Protein AF-A0A5C4SF22-F1 (afdb_monomer_lite)

Secondary structure (DSSP, 8-state):
---PPPPSEEE-GGGTTSEEEPTTSSSEEEEEE--SEEEEEETTEEGGG-S---HHHHHHHHHHHHHHHHHHHHHHHHHTTT-SSHHHH-EEEEEEEEEEEETTEEEEEEEEE-TT--EEEEEEETTEE---HHHHHHHHHHHHHHH--

Radius of gyration: 14.98 Å; chains: 1; bounding box: 39×36×42 Å

pLDDT: mean 84.57, std 17.15, range [36.84, 96.75]

Foldseek 3Di:
DDDDQDDQKDAQVLLFLAFDAPPVNQAGPLVHGDPRIEGEEEQNHGSNPDPDDDQQLVVQVVLCVVCSNLQSVLVQVVCVVPDVHNRSFKDWHYKYFYPDGDPSHTKIKTWIQGRNRDIDIFIDDRNDTDPDPVVVVVVVVVVVVVVVD

Sequence (149 aa):
MQTRDYDCYILIEALKGFRLLNEDFTAVIPAQETNGYTNLYANSIAVSFLHDMEDEQLNAIHFFEDHQKTIIDTISAHLSKTFKDPKKELGLDCINILNEHKDGICYVAYRFLDASGNKFYVKLHKNKVINNRNFFLRFLNKIYNTIYS

Structure (mmCIF, N/CA/C/O backbone):
data_AF-A0A5C4SF22-F1
#
_entry.id   AF-A0A5C4SF22-F1
#
loop_
_atom_site.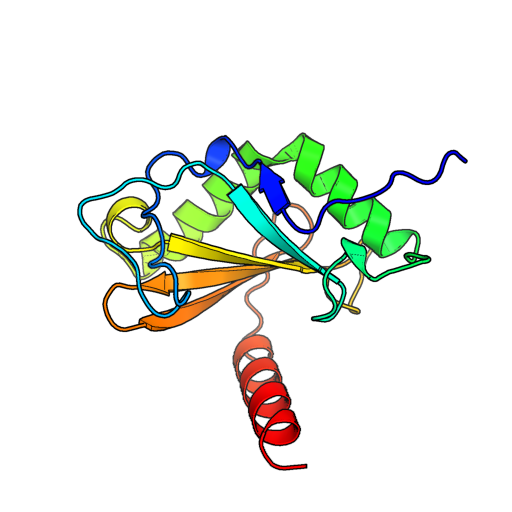group_PDB
_atom_site.id
_atom_site.type_symbol
_atom_site.label_atom_id
_atom_site.label_alt_id
_atom_site.label_comp_id
_atom_site.label_asym_id
_atom_site.label_entity_id
_atom_site.label_seq_id
_atom_site.pdbx_PDB_ins_code
_atom_site.Cartn_x
_atom_site.Cartn_y
_atom_site.Cartn_z
_atom_site.occupancy
_atom_site.B_iso_or_equiv
_atom_site.auth_seq_id
_atom_site.auth_comp_id
_atom_site.auth_asym_id
_atom_site.auth_atom_id
_atom_site.pdbx_PDB_model_num
ATOM 1 N N . MET A 1 1 ? 6.232 -5.234 -27.645 1.00 41.12 1 MET A N 1
ATOM 2 C CA . MET A 1 1 ? 5.638 -4.952 -26.324 1.00 41.12 1 MET A CA 1
ATOM 3 C C . MET A 1 1 ? 5.769 -3.454 -26.122 1.00 41.12 1 MET A C 1
ATOM 5 O O . MET A 1 1 ? 6.866 -2.953 -26.318 1.00 41.12 1 MET A O 1
ATOM 9 N N . GLN A 1 2 ? 4.668 -2.726 -25.942 1.00 36.84 2 GLN A N 1
ATOM 10 C CA . GLN A 1 2 ? 4.705 -1.264 -25.832 1.00 36.84 2 GLN A CA 1
ATOM 11 C C . GLN A 1 2 ? 5.094 -0.917 -24.392 1.00 36.84 2 GLN A C 1
ATOM 13 O O . GLN A 1 2 ? 4.406 -1.343 -23.467 1.00 36.84 2 GLN A O 1
ATOM 18 N N . THR A 1 3 ? 6.219 -0.228 -24.207 1.00 45.12 3 THR A N 1
ATOM 19 C CA . THR A 1 3 ? 6.699 0.234 -22.902 1.00 45.12 3 THR A CA 1
ATOM 20 C C . THR A 1 3 ? 5.669 1.217 -22.348 1.00 45.12 3 THR A C 1
ATOM 22 O O . THR A 1 3 ? 5.408 2.247 -22.968 1.00 45.12 3 THR A O 1
ATOM 25 N N . ARG A 1 4 ? 4.991 0.859 -21.255 1.00 59.16 4 ARG A N 1
ATOM 26 C CA . ARG A 1 4 ? 4.129 1.793 -20.523 1.00 59.16 4 ARG A CA 1
ATOM 27 C C . ARG A 1 4 ? 5.040 2.694 -19.696 1.00 59.16 4 ARG A C 1
ATOM 29 O O . ARG A 1 4 ? 5.789 2.178 -18.873 1.00 59.16 4 ARG A O 1
ATOM 36 N N . ASP A 1 5 ? 4.965 4.001 -19.919 1.00 58.56 5 ASP A N 1
ATOM 37 C CA . ASP A 1 5 ? 5.592 4.976 -19.029 1.00 58.56 5 ASP A CA 1
ATOM 38 C C . ASP A 1 5 ? 4.774 5.044 -17.736 1.00 58.56 5 ASP A C 1
ATOM 40 O O . ASP A 1 5 ? 3.563 5.279 -17.768 1.00 58.56 5 ASP A O 1
ATOM 44 N N . TYR A 1 6 ? 5.429 4.798 -16.603 1.00 62.78 6 TYR A N 1
ATOM 45 C CA . TYR A 1 6 ? 4.816 4.924 -15.287 1.00 62.78 6 TYR A CA 1
ATOM 46 C C . TYR A 1 6 ? 5.200 6.267 -14.671 1.00 62.78 6 TYR A C 1
ATOM 48 O O . TYR A 1 6 ? 6.377 6.541 -14.427 1.00 62.78 6 TYR A O 1
ATOM 56 N N . ASP A 1 7 ? 4.196 7.089 -14.371 1.00 65.94 7 ASP A N 1
ATOM 57 C CA . ASP A 1 7 ? 4.383 8.275 -13.543 1.00 65.94 7 ASP A CA 1
ATOM 58 C C . ASP A 1 7 ? 4.777 7.873 -12.112 1.00 65.94 7 ASP A C 1
ATOM 60 O O . ASP A 1 7 ? 4.498 6.768 -11.639 1.00 65.94 7 ASP A O 1
ATOM 64 N N . CYS A 1 8 ? 5.420 8.784 -11.376 1.00 72.12 8 CYS A N 1
ATOM 65 C CA . CYS A 1 8 ? 5.772 8.538 -9.974 1.00 72.12 8 CYS A CA 1
ATOM 66 C C . CYS A 1 8 ? 4.540 8.380 -9.068 1.00 72.12 8 CYS A C 1
ATOM 68 O O . CYS A 1 8 ? 4.650 7.765 -8.005 1.00 72.12 8 CYS A O 1
ATOM 70 N N . TYR A 1 9 ? 3.383 8.889 -9.503 1.00 78.69 9 TYR A N 1
ATOM 71 C CA . TYR A 1 9 ? 2.113 8.832 -8.790 1.00 78.69 9 TYR A CA 1
ATOM 72 C C . TYR A 1 9 ? 1.158 7.826 -9.428 1.00 78.69 9 TYR A C 1
ATOM 74 O O . TYR A 1 9 ? 0.948 7.835 -10.637 1.00 78.69 9 TYR A O 1
ATOM 82 N N . ILE A 1 10 ? 0.499 7.023 -8.595 1.00 84.19 10 ILE A N 1
ATOM 83 C CA . ILE A 1 10 ? -0.575 6.122 -9.014 1.00 84.19 10 ILE A CA 1
ATOM 84 C C . ILE A 1 10 ? -1.871 6.452 -8.276 1.00 84.19 10 ILE A C 1
ATOM 86 O O . ILE A 1 10 ? -1.860 6.707 -7.069 1.00 84.19 10 ILE A O 1
ATOM 90 N N . LEU A 1 11 ? -2.991 6.451 -9.006 1.00 87.50 11 LEU A N 1
ATOM 91 C CA . LEU A 1 11 ? -4.325 6.612 -8.433 1.00 87.50 11 LEU A CA 1
ATOM 92 C C . LEU A 1 11 ? -4.834 5.274 -7.889 1.00 87.50 11 LEU A C 1
ATOM 94 O O . LEU A 1 11 ? -4.883 4.268 -8.599 1.00 87.50 11 LEU A O 1
ATOM 98 N N . ILE A 1 12 ? -5.278 5.292 -6.635 1.00 87.69 12 ILE A N 1
ATOM 99 C CA . ILE A 1 12 ? -5.847 4.146 -5.936 1.00 87.69 12 ILE A CA 1
ATOM 100 C C . ILE A 1 12 ? -7.201 4.544 -5.365 1.00 87.69 12 ILE A C 1
ATOM 102 O O . ILE A 1 12 ? -7.319 4.980 -4.219 1.00 87.69 12 ILE A O 1
ATOM 106 N N . GLU A 1 13 ? -8.259 4.369 -6.152 1.00 87.44 13 GLU A N 1
ATOM 107 C CA . GLU A 1 13 ? -9.611 4.766 -5.736 1.00 87.44 13 GLU A CA 1
ATOM 108 C C . GLU A 1 13 ? -10.066 4.046 -4.459 1.00 87.44 13 GLU A C 1
ATOM 110 O O . GLU A 1 13 ? -10.804 4.596 -3.639 1.00 87.44 13 GLU A O 1
ATOM 115 N N . ALA A 1 14 ? -9.581 2.818 -4.260 1.00 88.19 14 ALA A N 1
ATOM 116 C CA . ALA A 1 14 ? -9.883 2.005 -3.090 1.00 88.19 14 ALA A CA 1
ATOM 117 C C . ALA A 1 14 ? -9.327 2.582 -1.771 1.00 88.19 14 ALA A C 1
ATOM 119 O O . ALA A 1 14 ? -9.766 2.158 -0.699 1.00 88.19 14 ALA A O 1
ATOM 120 N N . LEU A 1 15 ? -8.414 3.563 -1.823 1.00 88.56 15 LEU A N 1
ATOM 121 C CA . LEU A 1 15 ? -7.918 4.266 -0.636 1.00 88.56 15 LEU A CA 1
ATOM 122 C C . LEU A 1 15 ? -8.915 5.255 -0.035 1.00 88.56 15 LEU A C 1
ATOM 124 O O . LEU A 1 15 ? -8.656 5.763 1.056 1.00 88.56 15 LEU A O 1
ATOM 128 N N . LYS A 1 16 ? -10.060 5.513 -0.676 1.00 88.19 16 LYS A N 1
ATOM 129 C CA . LYS A 1 16 ? -11.103 6.346 -0.067 1.00 88.19 16 LYS A CA 1
ATOM 130 C C . LYS A 1 16 ? -11.433 5.874 1.359 1.00 88.19 16 LYS A C 1
ATOM 132 O O . LYS A 1 16 ? -11.587 4.678 1.660 1.00 88.19 16 LYS A O 1
ATOM 137 N N . GLY A 1 17 ? -11.487 6.852 2.248 1.00 89.81 17 GLY A N 1
ATOM 138 C CA . GLY A 1 17 ? -11.601 6.754 3.694 1.00 89.81 17 GLY A CA 1
ATOM 139 C C . GLY A 1 17 ? -10.274 6.867 4.451 1.00 89.81 17 GLY A C 1
ATOM 140 O O . GLY A 1 17 ? -10.325 7.228 5.624 1.00 89.81 17 GLY A O 1
ATOM 141 N N . PHE A 1 18 ? -9.120 6.585 3.827 1.00 95.56 18 PHE A N 1
ATOM 142 C CA . PHE A 1 18 ? -7.807 6.791 4.457 1.00 95.56 18 PHE A CA 1
ATOM 143 C C . PHE A 1 18 ? -7.475 8.280 4.615 1.00 95.56 18 PHE A C 1
ATOM 145 O O . PHE A 1 18 ? -8.015 9.128 3.901 1.00 95.56 18 PHE A O 1
ATOM 152 N N . ARG A 1 19 ? -6.570 8.620 5.536 1.00 96.44 19 ARG A N 1
ATOM 153 C CA . ARG A 1 19 ? -6.132 10.004 5.748 1.00 96.44 19 ARG A CA 1
ATOM 154 C C . ARG A 1 19 ? -5.088 10.452 4.741 1.00 96.44 19 ARG A C 1
ATOM 156 O O . ARG A 1 19 ? -4.251 9.672 4.291 1.00 96.44 19 ARG A O 1
ATOM 163 N N . LEU A 1 20 ? -5.157 11.734 4.403 1.00 95.19 20 LEU A N 1
ATOM 164 C CA . LEU A 1 20 ? -4.125 12.411 3.631 1.00 95.19 20 LEU A CA 1
ATOM 165 C C . LEU A 1 20 ? -2.863 12.561 4.488 1.00 95.19 20 LEU A C 1
ATOM 167 O O . LEU A 1 20 ? -2.963 12.731 5.702 1.00 95.19 20 LEU A O 1
ATOM 171 N N . LEU A 1 21 ? -1.687 12.508 3.871 1.00 93.19 21 LEU A N 1
ATOM 172 C CA . LEU A 1 21 ? -0.429 12.859 4.530 1.00 93.19 21 LEU A CA 1
ATOM 173 C C . LEU A 1 21 ? -0.145 14.353 4.392 1.00 93.19 21 LEU A C 1
ATOM 175 O O . LEU A 1 21 ? -0.597 14.988 3.444 1.00 93.19 21 LEU A O 1
ATOM 179 N N . ASN A 1 22 ? 0.602 14.922 5.333 1.00 92.06 22 ASN A N 1
ATOM 180 C CA . ASN A 1 22 ? 1.109 16.279 5.167 1.00 92.06 22 ASN A CA 1
ATOM 181 C C . ASN A 1 22 ? 2.110 16.374 4.005 1.00 92.06 22 ASN A C 1
ATOM 183 O O . ASN A 1 22 ? 2.610 15.365 3.508 1.00 92.06 22 ASN A O 1
ATOM 187 N N . GLU A 1 23 ? 2.406 17.603 3.584 1.00 88.44 23 GLU A N 1
ATOM 188 C CA . GLU A 1 23 ? 3.290 17.886 2.444 1.00 88.44 23 GLU A CA 1
ATOM 189 C C . GLU A 1 23 ? 4.701 17.299 2.624 1.00 88.44 23 GLU A C 1
ATOM 191 O O . GLU A 1 23 ? 5.337 16.908 1.649 1.00 88.44 23 GLU A O 1
ATOM 196 N N . ASP A 1 24 ? 5.148 17.153 3.874 1.00 89.69 24 ASP A N 1
ATOM 197 C CA . ASP A 1 24 ? 6.445 16.570 4.229 1.00 89.69 24 ASP A CA 1
ATOM 198 C C . ASP A 1 24 ? 6.451 15.030 4.262 1.00 89.69 24 ASP A C 1
ATOM 200 O O . ASP A 1 24 ? 7.494 14.429 4.525 1.00 89.69 24 ASP A O 1
ATOM 204 N N . PHE A 1 25 ? 5.305 14.368 4.057 1.00 87.88 25 PHE A N 1
ATOM 205 C CA . PHE A 1 25 ? 5.144 12.912 4.191 1.00 87.88 25 PHE A CA 1
ATOM 206 C C . PHE A 1 25 ? 5.650 12.372 5.544 1.00 87.88 25 PHE A C 1
ATOM 208 O O . PHE A 1 25 ? 6.241 11.294 5.636 1.00 87.88 25 PHE A O 1
ATOM 215 N N . THR A 1 26 ? 5.432 13.133 6.618 1.00 89.69 26 THR A N 1
ATOM 216 C CA . THR A 1 26 ? 5.876 12.782 7.976 1.00 89.69 26 THR A CA 1
ATOM 217 C C . THR A 1 26 ? 4.744 12.310 8.873 1.00 89.69 26 THR A C 1
ATOM 219 O O . THR A 1 26 ? 5.005 11.530 9.783 1.00 89.69 26 THR A O 1
ATOM 222 N N . ALA A 1 27 ? 3.503 12.732 8.627 1.00 92.19 27 ALA A N 1
ATOM 223 C CA . ALA A 1 27 ? 2.340 12.337 9.419 1.00 92.19 27 ALA A CA 1
ATOM 224 C C . ALA A 1 27 ? 1.038 12.472 8.620 1.00 92.19 27 ALA A C 1
ATOM 226 O O . ALA A 1 27 ? 0.988 13.149 7.591 1.00 92.19 27 ALA A O 1
ATOM 227 N N . VAL A 1 28 ? -0.037 11.857 9.117 1.00 94.25 28 VAL A N 1
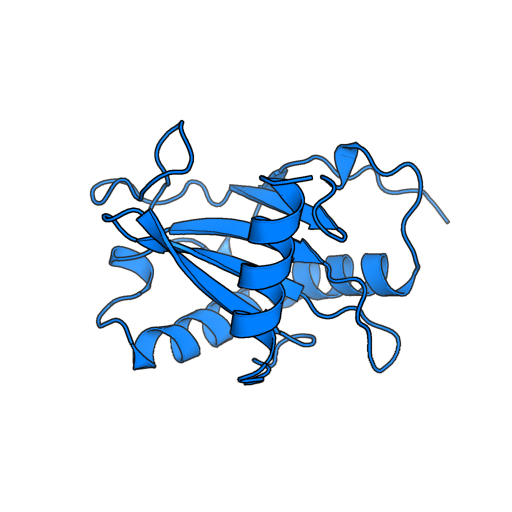ATOM 228 C CA . VAL A 1 28 ? -1.384 12.073 8.567 1.00 94.25 28 VAL A CA 1
ATOM 229 C C . VAL A 1 28 ? -1.955 13.430 8.984 1.00 94.25 28 VAL A C 1
ATOM 231 O O . VAL A 1 28 ? -1.692 13.909 10.085 1.00 94.25 28 VAL A O 1
ATOM 234 N N . ILE A 1 29 ? -2.817 14.005 8.145 1.00 92.75 29 ILE A N 1
ATOM 235 C CA . ILE A 1 29 ? -3.704 15.124 8.470 1.00 92.75 29 ILE A CA 1
ATOM 236 C C . ILE A 1 29 ? -5.058 14.531 8.906 1.00 92.75 29 ILE A C 1
ATOM 238 O O . ILE A 1 29 ? -5.856 14.137 8.052 1.00 92.75 29 ILE A O 1
ATOM 242 N N . PRO A 1 30 ? -5.386 14.467 10.214 1.00 88.12 30 PRO A N 1
ATOM 243 C CA . PRO A 1 30 ? -6.535 13.686 10.695 1.00 88.12 30 PRO A CA 1
ATOM 244 C C . PRO A 1 30 ? -7.897 14.161 10.175 1.00 88.12 30 PRO A C 1
ATOM 246 O O . PRO A 1 30 ? -8.852 13.388 10.119 1.00 88.12 30 PRO A O 1
ATOM 249 N N . ALA A 1 31 ? -8.001 15.439 9.812 1.00 92.19 31 ALA A N 1
ATOM 250 C CA . ALA A 1 31 ? -9.234 16.044 9.320 1.00 92.19 31 ALA A CA 1
ATOM 251 C C . ALA A 1 31 ? -9.459 15.841 7.812 1.00 92.19 31 ALA A C 1
ATOM 253 O O . ALA A 1 31 ? -10.550 16.133 7.330 1.00 92.19 31 ALA A O 1
ATOM 254 N N . GLN A 1 32 ? -8.456 15.362 7.068 1.00 94.12 32 GLN A N 1
ATOM 255 C CA . GLN A 1 32 ? -8.497 15.307 5.607 1.00 94.12 32 GLN A CA 1
ATOM 256 C C . GLN A 1 32 ? -8.404 13.867 5.107 1.00 94.12 32 GLN A C 1
ATOM 258 O O . GLN A 1 32 ? -7.579 13.071 5.555 1.00 94.12 32 GLN A O 1
ATOM 263 N N . GLU A 1 33 ? -9.297 13.519 4.189 1.00 95.19 33 GLU A N 1
ATOM 264 C CA . GLU A 1 33 ? -9.249 12.254 3.462 1.00 95.19 33 GLU A CA 1
ATOM 265 C C . GLU A 1 33 ? -8.229 12.347 2.324 1.00 95.19 33 GLU A C 1
ATOM 267 O O . GLU A 1 33 ? -8.023 13.417 1.751 1.00 95.19 33 GLU A O 1
ATOM 272 N N . THR A 1 34 ? -7.582 11.229 2.002 1.00 93.75 34 THR A N 1
ATOM 273 C CA . THR A 1 34 ? -6.682 11.144 0.852 1.00 93.75 34 THR A CA 1
ATOM 274 C C . THR A 1 34 ? -7.412 11.441 -0.460 1.00 93.75 34 THR A C 1
ATOM 276 O O . THR A 1 34 ? -8.580 11.096 -0.642 1.00 93.75 34 THR A O 1
ATOM 279 N N . ASN A 1 35 ? -6.695 12.032 -1.413 1.00 89.94 35 ASN A N 1
ATOM 280 C CA . ASN A 1 35 ? -7.154 12.173 -2.795 1.00 89.94 35 ASN A CA 1
ATOM 281 C C . ASN A 1 35 ? -6.972 10.877 -3.616 1.00 89.94 35 ASN A C 1
ATOM 283 O O . ASN A 1 35 ? -7.332 10.844 -4.790 1.00 89.94 35 ASN A O 1
ATOM 287 N N . GLY A 1 36 ? -6.422 9.822 -3.004 1.00 89.06 36 GLY A N 1
ATOM 288 C CA . GLY A 1 36 ? -6.209 8.512 -3.613 1.00 89.06 36 GLY A CA 1
ATOM 289 C C . GLY A 1 36 ? -4.876 8.359 -4.345 1.00 89.06 36 GLY A C 1
ATOM 290 O O . GLY A 1 36 ? -4.586 7.253 -4.789 1.00 89.06 36 GLY A O 1
ATOM 291 N N . TYR A 1 37 ? -4.058 9.407 -4.459 1.00 89.00 37 TYR A N 1
ATOM 292 C CA . TYR A 1 37 ? -2.749 9.317 -5.107 1.00 89.00 37 TYR A CA 1
ATOM 293 C C . TYR A 1 37 ? -1.657 8.923 -4.113 1.00 89.00 37 TYR A C 1
ATOM 295 O O . TYR A 1 37 ? -1.633 9.381 -2.971 1.00 89.00 37 TYR A O 1
ATOM 303 N N . THR A 1 38 ? -0.726 8.082 -4.554 1.00 89.50 38 THR A N 1
ATOM 304 C CA . THR A 1 38 ? 0.447 7.689 -3.765 1.00 89.50 38 THR A CA 1
ATOM 305 C C . THR A 1 38 ? 1.652 7.455 -4.666 1.00 89.50 38 THR A C 1
ATOM 307 O O . THR A 1 38 ? 1.496 7.243 -5.869 1.00 89.50 38 THR A O 1
ATOM 310 N N . ASN A 1 39 ? 2.848 7.466 -4.080 1.00 90.81 39 ASN A N 1
ATOM 311 C CA . ASN A 1 39 ? 4.076 7.193 -4.810 1.00 90.81 39 ASN A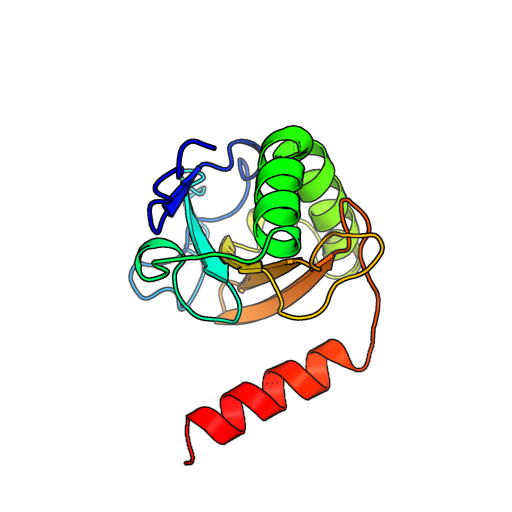 CA 1
ATOM 312 C C . ASN A 1 39 ? 4.276 5.688 -5.025 1.00 90.81 39 ASN A C 1
ATOM 314 O O . ASN A 1 39 ? 4.136 4.895 -4.084 1.00 90.81 39 ASN A O 1
ATOM 318 N N . LEU A 1 40 ? 4.675 5.309 -6.240 1.00 91.88 40 LEU A N 1
ATOM 319 C CA . LEU A 1 40 ? 5.068 3.943 -6.581 1.00 91.88 40 LEU A CA 1
ATOM 320 C C . LEU A 1 40 ? 6.587 3.843 -6.771 1.00 91.88 40 LEU A C 1
ATOM 322 O O . LEU A 1 40 ? 7.213 4.610 -7.504 1.00 91.88 40 LEU A O 1
ATOM 326 N N . TYR A 1 41 ? 7.179 2.853 -6.114 1.00 91.25 41 TYR A N 1
ATOM 327 C CA . TYR A 1 41 ? 8.600 2.539 -6.188 1.00 91.25 41 TYR A CA 1
ATOM 328 C C . TYR A 1 41 ? 8.800 1.090 -6.624 1.00 91.25 41 TYR A C 1
ATOM 330 O O . TYR A 1 41 ? 7.984 0.227 -6.305 1.00 91.25 41 TYR A O 1
ATOM 338 N N . ALA A 1 42 ? 9.927 0.801 -7.263 1.00 89.44 42 ALA A N 1
ATOM 339 C CA . ALA A 1 42 ? 10.461 -0.545 -7.401 1.00 89.44 42 ALA A CA 1
ATOM 340 C C . ALA A 1 42 ? 11.860 -0.599 -6.778 1.00 89.44 42 ALA A C 1
ATOM 342 O O . ALA A 1 42 ? 12.767 0.153 -7.126 1.00 89.44 42 ALA A O 1
ATOM 343 N N . ASN A 1 43 ? 12.002 -1.454 -5.765 1.00 87.69 43 ASN A N 1
ATOM 344 C CA . ASN A 1 43 ? 13.181 -1.588 -4.914 1.00 87.69 43 ASN A CA 1
ATOM 345 C C . ASN A 1 43 ? 13.695 -0.236 -4.378 1.00 87.69 43 ASN A C 1
ATOM 347 O O . ASN A 1 43 ? 14.899 0.008 -4.322 1.00 87.69 43 ASN A O 1
ATOM 351 N N . SER A 1 44 ? 12.761 0.619 -3.946 1.00 84.94 44 SER A N 1
ATOM 352 C CA . SER A 1 44 ? 13.013 1.976 -3.433 1.00 84.94 44 SER A CA 1
ATOM 353 C C . SER A 1 44 ? 13.485 3.012 -4.465 1.00 84.94 44 SER A C 1
ATOM 355 O O . SER A 1 44 ? 13.854 4.116 -4.071 1.00 84.94 44 SER A O 1
ATOM 357 N N . ILE A 1 45 ? 13.437 2.700 -5.761 1.00 84.31 45 ILE A N 1
ATOM 358 C CA . ILE A 1 45 ? 13.640 3.659 -6.856 1.00 84.31 45 ILE A CA 1
ATOM 359 C C . ILE A 1 45 ? 12.261 4.036 -7.395 1.00 84.31 45 ILE A C 1
ATOM 361 O O . ILE A 1 45 ? 11.425 3.151 -7.573 1.00 84.31 45 ILE A O 1
ATOM 365 N N . ALA A 1 46 ? 11.973 5.327 -7.591 1.00 85.19 46 ALA A N 1
ATOM 366 C CA . ALA A 1 46 ? 10.664 5.716 -8.121 1.00 85.19 46 ALA A CA 1
ATOM 367 C C . ALA A 1 46 ? 10.526 5.175 -9.547 1.00 85.19 46 ALA A C 1
ATOM 369 O O . ALA A 1 46 ? 11.477 5.261 -10.326 1.00 85.19 46 ALA A O 1
ATOM 370 N N . VAL A 1 47 ? 9.362 4.613 -9.878 1.00 84.00 47 VAL A N 1
ATOM 371 C CA . VAL A 1 47 ? 9.164 3.926 -11.167 1.00 84.00 47 VAL A CA 1
ATOM 372 C C . VAL A 1 47 ? 9.389 4.844 -12.370 1.00 84.00 47 VAL A C 1
ATOM 374 O O . VAL A 1 47 ? 9.896 4.390 -13.386 1.00 84.00 47 VAL A O 1
ATOM 377 N N . SER A 1 48 ? 9.162 6.150 -12.212 1.00 82.19 48 SER A N 1
ATOM 378 C CA . SER A 1 48 ? 9.435 7.172 -13.230 1.00 82.19 48 SER A CA 1
ATOM 379 C C . SER A 1 48 ? 10.919 7.349 -13.584 1.00 82.19 48 SER A C 1
ATOM 381 O O . SER A 1 48 ? 11.235 7.992 -14.580 1.00 82.19 48 SER A O 1
ATOM 383 N N . PHE A 1 49 ? 11.844 6.841 -12.762 1.00 80.75 49 PHE A N 1
ATOM 384 C CA . PHE A 1 49 ? 13.288 6.860 -13.039 1.00 80.75 49 PHE A CA 1
ATOM 385 C C . PHE A 1 49 ? 13.806 5.531 -13.598 1.00 80.75 49 PHE A C 1
ATOM 387 O O . PHE A 1 49 ? 15.002 5.406 -13.863 1.00 80.75 49 PHE A O 1
ATOM 394 N N . LEU A 1 50 ? 12.943 4.524 -13.745 1.00 80.56 50 LEU A N 1
ATOM 395 C CA . LEU A 1 50 ? 13.334 3.233 -14.289 1.00 80.56 50 LEU A CA 1
ATOM 396 C C . LEU A 1 50 ? 13.149 3.243 -15.802 1.00 80.56 50 LEU A C 1
ATOM 398 O O . LEU A 1 50 ? 12.051 3.432 -16.310 1.00 80.56 50 LEU A O 1
ATOM 402 N N . HIS A 1 51 ? 14.252 3.034 -16.518 1.00 74.81 51 HIS A N 1
ATOM 403 C CA . HIS A 1 51 ? 14.240 2.887 -17.975 1.00 74.81 51 HIS A CA 1
ATOM 404 C C . HIS A 1 51 ? 13.785 1.496 -18.422 1.00 74.81 51 HIS A C 1
ATOM 406 O O . HIS A 1 51 ? 13.383 1.326 -19.569 1.00 74.81 51 HIS A O 1
ATOM 412 N N . ASP A 1 52 ? 13.879 0.517 -17.524 1.00 81.50 52 ASP A N 1
ATOM 413 C CA . ASP A 1 52 ? 13.444 -0.852 -17.743 1.00 81.50 52 ASP A CA 1
ATOM 414 C C . ASP A 1 52 ? 13.013 -1.469 -16.407 1.00 81.50 52 ASP A C 1
ATOM 416 O O . ASP A 1 52 ? 13.511 -1.084 -15.341 1.00 81.50 52 ASP A O 1
ATOM 420 N N . MET A 1 53 ? 12.070 -2.402 -16.465 1.00 84.69 53 MET A N 1
ATOM 421 C CA . MET A 1 53 ? 11.556 -3.130 -15.309 1.00 84.69 53 MET A CA 1
ATOM 422 C C . MET A 1 53 ? 11.463 -4.608 -15.652 1.00 84.69 53 MET A C 1
ATOM 424 O O . MET A 1 53 ? 10.975 -4.973 -16.717 1.00 84.69 53 MET A O 1
ATOM 428 N N . GLU A 1 54 ? 11.875 -5.454 -14.713 1.00 89.81 54 GLU A N 1
ATOM 429 C CA . GLU A 1 54 ? 11.786 -6.906 -14.875 1.00 89.81 54 GLU A CA 1
ATOM 430 C C . GLU A 1 54 ? 10.320 -7.346 -15.032 1.00 89.81 54 GLU A C 1
ATOM 432 O O . GLU A 1 54 ? 9.411 -6.768 -14.416 1.00 89.81 54 GLU A O 1
ATOM 437 N N . ASP A 1 55 ? 10.086 -8.415 -15.795 1.00 92.88 55 ASP A N 1
ATOM 438 C CA . ASP A 1 55 ? 8.740 -8.929 -16.078 1.00 92.88 55 ASP A CA 1
ATOM 439 C C . ASP A 1 55 ? 7.948 -9.213 -14.789 1.00 92.88 55 ASP A C 1
ATOM 441 O O . ASP A 1 55 ? 6.760 -8.902 -14.693 1.00 92.88 55 ASP A O 1
ATOM 445 N N . GLU A 1 56 ? 8.589 -9.744 -13.743 1.00 95.12 56 GLU A N 1
ATOM 446 C CA . GLU A 1 56 ? 7.940 -10.005 -12.455 1.00 95.12 56 GLU A CA 1
ATOM 447 C C . GLU A 1 56 ? 7.493 -8.733 -11.723 1.00 95.12 56 GLU A C 1
ATOM 449 O O . GLU A 1 56 ? 6.515 -8.773 -10.962 1.00 95.12 56 GLU A O 1
ATOM 454 N N . GLN A 1 57 ? 8.190 -7.614 -11.937 1.00 92.25 57 GLN A N 1
ATOM 455 C CA . GLN A 1 57 ? 7.831 -6.315 -11.373 1.00 92.25 57 GLN A CA 1
ATOM 456 C C . GLN A 1 57 ? 6.641 -5.724 -12.129 1.00 92.25 57 GLN A C 1
ATOM 458 O O . GLN A 1 57 ? 5.677 -5.289 -11.496 1.00 92.25 57 GLN A O 1
ATOM 463 N N . LEU A 1 58 ? 6.663 -5.788 -13.464 1.00 91.62 58 LEU A N 1
ATOM 464 C CA . LEU A 1 58 ? 5.537 -5.384 -14.310 1.00 91.62 58 LEU A CA 1
ATOM 465 C C . LEU A 1 58 ? 4.282 -6.205 -13.991 1.00 91.62 58 LEU A C 1
ATOM 467 O O . LEU A 1 58 ? 3.201 -5.649 -13.807 1.00 91.62 58 LEU A O 1
ATOM 471 N N . ASN A 1 59 ? 4.430 -7.520 -13.814 1.00 94.69 59 ASN A N 1
ATOM 472 C CA . ASN A 1 59 ? 3.342 -8.405 -13.395 1.00 94.69 59 ASN A CA 1
ATOM 473 C C . ASN A 1 59 ? 2.766 -8.013 -12.028 1.00 94.69 59 ASN A C 1
ATOM 475 O O . ASN A 1 59 ? 1.560 -8.144 -11.810 1.00 94.69 59 ASN A O 1
ATOM 479 N N . ALA A 1 60 ? 3.601 -7.534 -11.101 1.00 94.38 60 ALA A N 1
ATOM 480 C CA . ALA A 1 60 ? 3.144 -7.068 -9.794 1.00 94.38 60 ALA A CA 1
ATOM 481 C C . ALA A 1 60 ? 2.326 -5.777 -9.897 1.00 94.38 60 ALA A C 1
ATOM 483 O O . ALA A 1 60 ? 1.294 -5.670 -9.231 1.00 94.38 60 ALA A O 1
ATOM 484 N N . ILE A 1 61 ? 2.753 -4.842 -10.749 1.00 91.56 61 ILE A N 1
ATOM 485 C CA . ILE A 1 61 ? 2.027 -3.595 -11.011 1.00 91.56 61 ILE A CA 1
ATOM 486 C C . ILE A 1 61 ? 0.683 -3.893 -11.678 1.00 91.56 61 ILE A C 1
ATOM 488 O O . ILE A 1 61 ? -0.349 -3.506 -11.137 1.00 91.56 61 ILE A O 1
ATOM 492 N N . HIS A 1 62 ? 0.670 -4.666 -12.767 1.00 92.25 62 HIS A N 1
ATOM 493 C CA . HIS A 1 62 ? -0.568 -5.025 -13.465 1.00 92.25 62 HIS A CA 1
ATOM 494 C C . HIS A 1 62 ? -1.555 -5.759 -12.550 1.00 92.25 62 HIS A C 1
ATOM 496 O O . HIS A 1 62 ? -2.733 -5.413 -12.484 1.00 92.25 62 HIS A O 1
ATOM 502 N N . PHE A 1 63 ? -1.077 -6.737 -11.770 1.00 94.75 63 PHE A N 1
ATOM 503 C CA . PHE A 1 63 ? -1.938 -7.432 -10.815 1.00 94.75 63 PHE A CA 1
ATOM 504 C C . PHE A 1 63 ? -2.546 -6.464 -9.795 1.00 94.75 63 PHE A C 1
ATOM 506 O O . PHE A 1 63 ? -3.717 -6.601 -9.438 1.00 94.75 63 PHE A O 1
ATOM 513 N N . PHE A 1 64 ? -1.753 -5.511 -9.302 1.00 92.44 64 PHE A N 1
ATOM 514 C CA . PHE A 1 64 ? -2.229 -4.491 -8.381 1.00 92.44 64 PHE A CA 1
ATOM 515 C C . PHE A 1 64 ? -3.310 -3.603 -9.012 1.00 92.44 64 PHE A C 1
ATOM 517 O O . PHE A 1 64 ? -4.364 -3.432 -8.396 1.00 92.44 64 PHE A O 1
ATOM 524 N N . GLU A 1 65 ? -3.078 -3.084 -10.219 1.00 90.00 65 GLU A N 1
ATOM 525 C CA . GLU A 1 65 ? -4.023 -2.228 -10.948 1.00 90.00 65 GLU A CA 1
ATOM 526 C C . GLU A 1 65 ? -5.378 -2.922 -11.146 1.00 90.00 65 GLU A C 1
ATOM 528 O O . GLU A 1 65 ? -6.422 -2.332 -10.869 1.00 90.00 65 GLU A O 1
ATOM 533 N N . ASP A 1 66 ? -5.364 -4.209 -11.493 1.00 93.75 66 ASP A N 1
ATOM 534 C CA . ASP A 1 66 ? -6.580 -4.999 -11.714 1.00 93.75 66 ASP A CA 1
ATOM 535 C C . ASP A 1 66 ? -7.327 -5.360 -10.412 1.00 93.75 66 ASP A C 1
ATOM 537 O O . ASP A 1 66 ? -8.512 -5.702 -10.433 1.00 93.75 66 ASP A O 1
ATOM 541 N N . HIS A 1 67 ? -6.652 -5.316 -9.256 1.00 95.50 67 HIS A N 1
ATOM 542 C CA . HIS A 1 67 ? -7.173 -5.853 -7.989 1.00 95.50 67 HIS A CA 1
ATOM 543 C C . HIS A 1 67 ? -7.122 -4.864 -6.816 1.00 95.50 67 HIS A C 1
ATOM 545 O O . HIS A 1 67 ? -7.228 -5.295 -5.659 1.00 95.50 67 HIS A O 1
ATOM 551 N N . GLN A 1 68 ? -7.009 -3.556 -7.082 1.00 93.00 68 GLN A N 1
ATOM 552 C CA . GLN A 1 68 ? -6.824 -2.514 -6.060 1.00 93.00 68 GLN A CA 1
ATOM 553 C C . GLN A 1 68 ? -7.784 -2.669 -4.874 1.00 93.00 68 GLN A C 1
ATOM 555 O O . GLN A 1 68 ? -7.353 -2.731 -3.723 1.00 93.00 68 GLN A O 1
ATOM 560 N N . LYS A 1 69 ? -9.091 -2.803 -5.144 1.00 94.25 69 LYS A N 1
ATOM 561 C CA . LYS A 1 69 ? -10.114 -2.934 -4.097 1.00 94.25 69 LYS A CA 1
ATOM 562 C C . LYS A 1 69 ? -9.856 -4.132 -3.182 1.00 94.25 69 LYS A C 1
ATOM 564 O O . LYS A 1 69 ? -9.806 -3.978 -1.967 1.00 94.25 69 LYS A O 1
ATOM 569 N N . THR A 1 70 ? -9.655 -5.313 -3.761 1.00 96.56 70 THR A N 1
ATOM 570 C CA . THR A 1 70 ? -9.408 -6.551 -3.006 1.00 96.56 70 THR A CA 1
ATOM 571 C C . THR A 1 70 ? -8.141 -6.448 -2.158 1.00 96.56 70 THR A C 1
ATOM 573 O O . THR A 1 70 ? -8.107 -6.926 -1.021 1.00 96.56 70 THR A O 1
ATOM 576 N N . ILE A 1 71 ? -7.096 -5.812 -2.695 1.00 96.44 71 ILE A N 1
ATOM 577 C CA . ILE A 1 71 ? -5.832 -5.598 -1.988 1.00 96.44 71 ILE A CA 1
ATOM 578 C C . ILE A 1 71 ? -6.030 -4.644 -0.806 1.00 96.44 71 ILE A C 1
ATOM 580 O O . ILE A 1 71 ? -5.653 -4.992 0.314 1.00 96.44 71 ILE A O 1
ATOM 584 N N . ILE A 1 72 ? -6.666 -3.489 -1.013 1.00 95.56 72 ILE A N 1
ATOM 585 C CA . ILE A 1 72 ? -6.904 -2.516 0.061 1.00 95.56 72 ILE A CA 1
ATOM 586 C C . ILE A 1 72 ? -7.856 -3.071 1.129 1.00 95.56 72 ILE A C 1
ATOM 588 O O . ILE A 1 72 ? -7.617 -2.847 2.317 1.00 95.56 72 ILE A O 1
ATOM 592 N N . ASP A 1 73 ? -8.874 -3.850 0.759 1.00 95.31 73 ASP A N 1
ATOM 593 C CA . ASP A 1 73 ? -9.753 -4.532 1.721 1.00 95.31 73 ASP A CA 1
ATOM 594 C C . ASP A 1 73 ? -8.956 -5.533 2.577 1.00 95.31 73 ASP A C 1
ATOM 596 O O . ASP A 1 73 ? -9.081 -5.563 3.804 1.00 95.31 73 ASP A O 1
ATOM 600 N N . THR A 1 74 ? -8.066 -6.304 1.944 1.00 96.44 74 THR A N 1
ATOM 601 C CA . THR A 1 74 ? -7.184 -7.258 2.634 1.00 96.44 74 THR A CA 1
ATOM 602 C C . THR A 1 74 ? -6.226 -6.557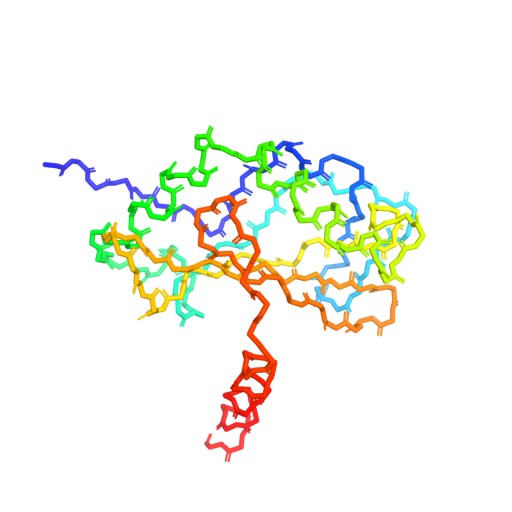 3.598 1.00 96.44 74 THR A C 1
ATOM 604 O O . THR A 1 74 ? -6.040 -7.002 4.734 1.00 96.44 74 THR A O 1
ATOM 607 N N . ILE A 1 75 ? -5.619 -5.452 3.161 1.00 95.88 75 ILE A N 1
ATOM 608 C CA . ILE A 1 75 ? -4.727 -4.635 3.990 1.00 95.88 75 ILE A CA 1
ATOM 609 C C . ILE A 1 75 ? -5.498 -4.041 5.167 1.00 95.88 75 ILE A C 1
ATOM 611 O O . ILE A 1 75 ? -5.040 -4.130 6.304 1.00 95.88 75 ILE A O 1
ATOM 615 N N . SER A 1 76 ? -6.687 -3.494 4.916 1.00 95.19 76 SER A N 1
ATOM 616 C CA . SER A 1 76 ? -7.540 -2.899 5.948 1.00 95.19 76 SER A CA 1
ATOM 617 C C . SER A 1 76 ? -7.902 -3.931 7.019 1.00 95.19 76 SER A C 1
ATOM 619 O O . SER A 1 76 ? -7.696 -3.680 8.203 1.00 95.19 76 SER A O 1
ATOM 621 N N . ALA A 1 77 ? -8.323 -5.135 6.614 1.00 95.19 77 ALA A N 1
ATOM 622 C CA . ALA A 1 77 ? -8.612 -6.236 7.533 1.00 95.19 77 ALA A CA 1
ATOM 623 C C . ALA A 1 77 ? -7.383 -6.675 8.353 1.00 95.19 77 ALA A C 1
ATOM 625 O O . ALA A 1 77 ? -7.511 -7.091 9.506 1.00 95.19 77 ALA A O 1
ATOM 626 N N . HIS A 1 78 ? -6.181 -6.594 7.775 1.00 95.38 78 HIS A N 1
ATOM 627 C CA . HIS A 1 78 ? -4.944 -6.858 8.503 1.00 95.38 78 HIS A CA 1
ATOM 628 C C . HIS A 1 78 ? -4.643 -5.764 9.537 1.00 95.38 78 HIS A C 1
ATOM 630 O O . HIS A 1 78 ? -4.360 -6.088 10.690 1.00 95.38 78 HIS A O 1
ATOM 636 N N . LEU A 1 79 ? -4.743 -4.491 9.147 1.00 94.62 79 LEU A N 1
ATOM 637 C CA . LEU A 1 79 ? -4.478 -3.342 10.017 1.00 94.62 79 LEU A CA 1
ATOM 638 C C . LEU A 1 79 ? -5.501 -3.220 11.155 1.00 94.62 79 LEU A C 1
ATOM 640 O O . LEU A 1 79 ? -5.128 -2.821 12.255 1.00 94.62 79 LEU A O 1
ATOM 644 N N . SER A 1 80 ? -6.753 -3.644 10.953 1.00 95.56 80 SER A N 1
ATOM 645 C CA . SER A 1 80 ? -7.793 -3.671 11.998 1.00 95.56 80 SER A CA 1
ATOM 646 C C . SER A 1 80 ? -7.471 -4.575 13.195 1.00 95.56 80 SER A C 1
ATOM 648 O O . SER A 1 80 ? -8.171 -4.541 14.202 1.00 95.56 80 SER A O 1
ATOM 650 N N . LYS A 1 81 ? -6.418 -5.397 13.114 1.00 92.94 81 LYS A N 1
ATOM 651 C CA . LYS A 1 81 ? -5.908 -6.164 14.263 1.00 92.94 81 LYS A CA 1
ATOM 652 C C . LYS A 1 81 ? -5.129 -5.295 15.254 1.00 92.94 81 LYS A C 1
ATOM 654 O O . LYS A 1 81 ? -4.949 -5.709 16.394 1.00 92.94 81 LYS A O 1
ATOM 659 N N . THR A 1 82 ? -4.664 -4.131 14.807 1.00 92.62 82 THR A N 1
ATOM 660 C CA . THR A 1 82 ? -3.855 -3.185 15.585 1.00 92.62 82 THR A CA 1
ATOM 661 C C . THR A 1 82 ? -4.602 -1.874 15.823 1.00 92.62 82 THR A C 1
ATOM 663 O O . THR A 1 82 ? -4.535 -1.333 16.921 1.00 92.62 82 THR A O 1
ATOM 666 N N . PHE A 1 83 ? -5.331 -1.381 14.819 1.00 93.19 83 PHE A N 1
ATOM 667 C CA . PHE A 1 83 ? -6.037 -0.098 14.864 1.00 93.19 83 PHE A CA 1
ATOM 668 C C . PHE A 1 83 ? -7.546 -0.299 14.921 1.00 93.19 83 PHE A C 1
ATOM 670 O O . PHE A 1 83 ? -8.079 -1.239 14.327 1.00 93.19 83 PHE A O 1
ATOM 677 N N . LYS A 1 84 ? -8.248 0.608 15.602 1.00 94.00 84 LYS A N 1
ATOM 678 C CA . LYS A 1 84 ? -9.704 0.522 15.756 1.00 94.00 84 LYS A CA 1
ATOM 679 C C . LYS A 1 84 ? -10.414 0.889 14.452 1.00 94.00 84 LYS A C 1
ATOM 681 O O . LYS A 1 84 ? -11.362 0.212 14.061 1.00 94.00 84 LYS A O 1
ATOM 686 N N . ASP A 1 85 ? -9.948 1.940 13.789 1.00 94.25 85 ASP A N 1
ATOM 687 C CA . ASP A 1 85 ? -10.411 2.410 12.485 1.00 94.25 85 ASP A CA 1
ATOM 688 C C . ASP A 1 85 ? -9.187 2.789 11.626 1.00 94.25 85 ASP A C 1
ATOM 690 O O . ASP A 1 85 ? -8.835 3.967 11.524 1.00 94.25 85 ASP A O 1
ATOM 694 N N . PRO A 1 86 ? -8.514 1.800 10.995 1.00 94.62 86 PRO A N 1
ATOM 695 C CA . PRO A 1 86 ? -7.287 2.035 10.233 1.00 94.62 86 PRO A CA 1
ATOM 696 C C . PRO A 1 86 ? -7.417 3.149 9.194 1.00 94.62 86 PRO A C 1
ATOM 698 O O . PRO A 1 86 ? -6.476 3.902 8.978 1.00 94.62 86 PRO A O 1
ATOM 701 N N . LYS A 1 87 ? -8.591 3.276 8.566 1.00 94.44 87 LYS A N 1
ATOM 702 C CA . LYS A 1 87 ? -8.853 4.305 7.559 1.00 94.44 87 LYS A CA 1
ATOM 703 C C . LYS A 1 87 ? -8.810 5.707 8.172 1.00 94.44 87 LYS A C 1
ATOM 705 O O . LYS A 1 87 ? -8.198 6.612 7.621 1.00 94.44 87 LYS A O 1
ATOM 710 N N . LYS A 1 88 ? -9.390 5.901 9.355 1.00 94.94 88 LYS A N 1
ATOM 711 C CA . LYS A 1 88 ? -9.375 7.222 10.002 1.00 94.94 88 LYS A CA 1
ATOM 712 C C . LYS A 1 88 ? -8.077 7.548 10.729 1.00 94.94 88 LYS A C 1
ATOM 714 O O . LYS A 1 88 ? -7.877 8.722 11.042 1.00 94.94 88 LYS A O 1
ATOM 719 N N . GLU A 1 89 ? -7.248 6.546 11.000 1.00 94.88 89 GLU A N 1
ATOM 720 C CA . GLU A 1 89 ? -6.018 6.666 11.788 1.00 94.88 89 GLU A CA 1
ATOM 721 C C . GLU A 1 89 ? -4.748 6.726 10.927 1.00 94.88 89 GLU A C 1
ATOM 723 O O . GLU A 1 89 ? -3.745 7.286 11.366 1.00 94.88 89 GLU A O 1
ATOM 728 N N . LEU A 1 90 ? -4.787 6.177 9.709 1.00 96.75 90 LEU A N 1
ATOM 729 C CA . LEU A 1 90 ? -3.611 6.004 8.862 1.00 96.75 90 LEU A CA 1
ATOM 730 C C . LEU A 1 90 ? -3.756 6.693 7.508 1.00 96.75 90 LEU A C 1
ATOM 732 O O . LEU A 1 90 ? -4.856 6.857 6.981 1.00 96.75 90 LEU A O 1
ATOM 736 N N . GLY A 1 91 ? -2.614 7.018 6.914 1.00 95.88 91 GLY A N 1
ATOM 737 C CA . GLY A 1 91 ? -2.484 7.453 5.529 1.00 95.88 91 GLY A CA 1
ATOM 738 C C . GLY A 1 91 ? -1.473 6.585 4.798 1.00 95.88 91 GLY A C 1
ATOM 739 O O . GLY A 1 91 ? -0.487 6.144 5.394 1.00 95.88 91 GLY A O 1
ATOM 740 N N . LEU A 1 92 ? -1.732 6.297 3.522 1.00 95.69 92 LEU A N 1
ATOM 741 C CA . LEU A 1 92 ? -0.780 5.568 2.690 1.00 95.69 92 LEU A CA 1
ATOM 742 C C . LEU A 1 92 ? 0.302 6.532 2.198 1.00 95.69 92 LEU A C 1
ATOM 744 O O . LEU A 1 92 ? 0.003 7.526 1.546 1.00 95.69 92 LEU A O 1
ATOM 748 N N . ASP A 1 93 ? 1.551 6.197 2.492 1.00 94.06 93 ASP A N 1
ATOM 749 C CA . ASP A 1 93 ? 2.732 6.951 2.078 1.00 94.06 93 ASP A CA 1
ATOM 750 C C . ASP A 1 93 ? 3.203 6.500 0.701 1.00 94.06 93 ASP A C 1
ATOM 752 O O . ASP A 1 93 ? 3.242 7.293 -0.242 1.00 94.06 93 ASP A O 1
ATOM 756 N N . CYS A 1 94 ? 3.486 5.205 0.559 1.00 93.19 94 CYS A N 1
ATOM 757 C CA . CYS A 1 94 ? 3.919 4.663 -0.715 1.00 93.19 94 CYS A CA 1
ATOM 758 C C . CYS A 1 94 ? 3.674 3.166 -0.875 1.00 93.19 94 CYS A C 1
ATOM 760 O O . CYS A 1 94 ? 3.433 2.425 0.088 1.00 93.19 94 CYS A O 1
ATOM 762 N N . ILE A 1 95 ? 3.820 2.729 -2.124 1.00 94.69 95 ILE A N 1
ATOM 763 C CA . ILE A 1 95 ? 3.870 1.331 -2.536 1.00 94.69 95 ILE A CA 1
ATOM 764 C C . ILE A 1 95 ? 5.263 1.043 -3.086 1.00 94.69 95 ILE A C 1
ATOM 766 O O . ILE A 1 95 ? 5.800 1.814 -3.874 1.00 94.69 95 ILE A O 1
ATOM 770 N N . ASN A 1 96 ? 5.856 -0.076 -2.681 1.00 94.81 96 ASN A N 1
ATOM 771 C CA . ASN A 1 96 ? 7.173 -0.500 -3.140 1.00 94.81 96 ASN A CA 1
ATOM 772 C C . ASN A 1 96 ? 7.123 -1.941 -3.663 1.00 94.81 96 ASN A C 1
ATOM 774 O O . ASN A 1 96 ? 6.879 -2.875 -2.894 1.00 94.81 96 ASN A O 1
ATOM 778 N N . ILE A 1 97 ? 7.374 -2.123 -4.958 1.00 94.50 97 ILE A N 1
ATOM 779 C CA . ILE A 1 97 ? 7.590 -3.425 -5.590 1.00 94.50 97 ILE A CA 1
ATOM 780 C C . ILE A 1 97 ? 8.958 -3.942 -5.142 1.00 94.50 97 ILE A C 1
ATOM 782 O O . ILE A 1 97 ? 9.985 -3.299 -5.342 1.00 94.50 97 ILE A O 1
ATOM 786 N N . LEU A 1 98 ? 8.994 -5.090 -4.477 1.00 94.12 98 LEU A N 1
ATOM 787 C CA . LEU A 1 98 ? 10.220 -5.627 -3.894 1.00 94.12 98 LEU A CA 1
ATOM 788 C C . LEU A 1 98 ? 10.989 -6.466 -4.920 1.00 94.12 98 LEU A C 1
ATOM 790 O O . LEU A 1 98 ? 10.391 -7.145 -5.747 1.00 94.12 98 LEU A O 1
ATOM 794 N N . ASN A 1 99 ? 12.316 -6.528 -4.782 1.00 89.12 99 ASN A N 1
ATOM 795 C CA . ASN A 1 99 ? 13.169 -7.411 -5.594 1.00 89.12 99 ASN A CA 1
ATOM 796 C C . ASN A 1 99 ? 13.062 -8.908 -5.211 1.00 89.12 99 ASN A C 1
ATOM 798 O O . ASN A 1 99 ? 13.900 -9.729 -5.561 1.00 89.12 99 ASN A O 1
ATOM 802 N N . GLU A 1 100 ? 12.068 -9.264 -4.405 1.00 92.94 100 GLU A N 1
ATOM 803 C CA . GLU A 1 100 ? 11.748 -10.642 -4.058 1.00 92.94 100 GLU A CA 1
ATOM 804 C C . GLU A 1 100 ? 10.520 -11.020 -4.880 1.00 92.94 100 GLU A C 1
ATOM 806 O O . GLU A 1 100 ? 9.573 -10.234 -4.954 1.00 92.94 100 GLU A O 1
ATOM 811 N N . HIS A 1 101 ? 10.501 -12.217 -5.454 1.00 93.62 101 HIS A N 1
ATOM 812 C CA . HIS A 1 101 ? 9.392 -12.691 -6.274 1.00 93.62 101 HIS A CA 1
ATOM 813 C C . HIS A 1 101 ? 9.110 -14.168 -6.013 1.00 93.62 101 HIS A C 1
ATOM 815 O O . HIS A 1 101 ? 9.924 -14.902 -5.448 1.00 93.62 101 HIS A O 1
ATOM 821 N N . LYS A 1 102 ? 7.901 -14.589 -6.370 1.00 94.69 102 LYS A N 1
ATOM 822 C CA . LYS A 1 102 ? 7.459 -15.980 -6.320 1.00 94.69 102 LYS A CA 1
ATOM 823 C C . LYS A 1 102 ? 6.372 -16.178 -7.367 1.00 94.69 102 LYS A C 1
ATOM 825 O O . LYS A 1 102 ? 5.512 -15.315 -7.501 1.00 94.69 102 LYS A O 1
ATOM 830 N N . ASP A 1 103 ? 6.384 -17.310 -8.066 1.00 93.62 103 ASP A N 1
ATOM 831 C CA . ASP A 1 103 ? 5.387 -17.651 -9.092 1.00 93.62 103 ASP A CA 1
ATOM 832 C C . ASP A 1 103 ? 5.275 -16.568 -10.189 1.00 93.62 103 ASP A C 1
ATOM 834 O O . ASP A 1 103 ? 4.173 -16.185 -10.582 1.00 93.62 103 ASP A O 1
ATOM 838 N N . GLY A 1 104 ? 6.423 -16.027 -10.627 1.00 94.50 104 GLY A N 1
ATOM 839 C CA . GLY A 1 104 ? 6.508 -15.022 -11.697 1.00 94.50 104 GLY A CA 1
ATOM 840 C C . GLY A 1 104 ? 6.003 -13.621 -11.329 1.00 94.50 104 GLY A C 1
ATOM 841 O O . GLY A 1 104 ? 5.712 -12.825 -12.219 1.00 94.50 104 GLY A O 1
ATOM 842 N N . ILE A 1 105 ? 5.852 -13.313 -10.035 1.00 96.56 105 ILE A N 1
ATOM 843 C CA . ILE A 1 105 ? 5.386 -12.002 -9.572 1.00 96.56 105 ILE A CA 1
ATOM 844 C C . ILE A 1 105 ? 6.141 -11.535 -8.325 1.00 96.56 105 ILE A C 1
ATOM 846 O O . ILE A 1 105 ? 6.360 -12.309 -7.382 1.00 96.56 105 ILE A O 1
ATOM 850 N N . CYS A 1 106 ? 6.525 -10.259 -8.308 1.00 96.38 106 CYS A N 1
ATOM 851 C CA . CYS A 1 106 ? 7.158 -9.627 -7.156 1.00 96.38 106 CYS A CA 1
ATOM 852 C C . CYS A 1 106 ? 6.211 -9.502 -5.953 1.00 96.38 106 CYS A C 1
ATOM 854 O O . CYS A 1 106 ? 4.994 -9.347 -6.080 1.00 96.38 106 CYS A O 1
ATOM 856 N N . TYR A 1 107 ? 6.785 -9.539 -4.750 1.00 96.19 107 TYR A N 1
ATOM 857 C CA . TYR A 1 107 ? 6.083 -9.094 -3.547 1.00 96.19 107 TYR A CA 1
ATOM 858 C C . TYR A 1 107 ? 5.958 -7.568 -3.552 1.00 96.19 107 TYR A C 1
ATOM 860 O O . TYR A 1 107 ? 6.821 -6.865 -4.073 1.00 96.19 107 TYR A O 1
ATOM 868 N N . VAL A 1 108 ? 4.925 -7.049 -2.894 1.00 95.69 108 VAL A N 1
ATOM 869 C CA . VAL A 1 108 ? 4.661 -5.608 -2.804 1.00 95.69 108 VAL A CA 1
ATOM 870 C C . VAL A 1 108 ? 4.564 -5.196 -1.342 1.00 95.69 108 VAL A C 1
ATOM 872 O O . VAL A 1 108 ? 3.920 -5.879 -0.548 1.00 95.69 108 VAL A O 1
ATOM 875 N N . ALA A 1 109 ? 5.204 -4.094 -0.967 1.00 95.69 109 ALA A N 1
ATOM 876 C CA . ALA A 1 109 ? 5.106 -3.509 0.363 1.00 95.69 109 ALA A CA 1
ATOM 877 C C . ALA A 1 109 ? 4.331 -2.193 0.323 1.00 95.69 109 ALA A C 1
ATOM 879 O O . ALA A 1 109 ? 4.654 -1.305 -0.457 1.00 95.69 109 ALA A O 1
ATOM 880 N N . TYR A 1 110 ? 3.354 -2.062 1.211 1.00 95.56 110 TYR A N 1
ATOM 881 C CA . TYR A 1 110 ? 2.597 -0.836 1.437 1.00 95.56 110 TYR A CA 1
ATOM 882 C C . TYR A 1 110 ? 3.088 -0.203 2.728 1.00 95.56 110 TYR A C 1
ATOM 884 O O . TYR A 1 110 ? 3.119 -0.879 3.761 1.00 95.56 110 TYR A O 1
ATOM 892 N N . ARG A 1 111 ? 3.481 1.070 2.671 1.00 95.25 111 ARG A N 1
ATOM 893 C CA . ARG A 1 111 ? 3.915 1.843 3.836 1.00 95.25 111 ARG A CA 1
ATOM 894 C C . ARG A 1 111 ? 2.818 2.819 4.237 1.00 95.25 111 ARG A C 1
ATOM 896 O O . ARG A 1 111 ? 2.406 3.646 3.433 1.00 95.25 111 ARG A O 1
ATOM 903 N N . PHE A 1 112 ? 2.385 2.734 5.486 1.00 95.62 112 PHE A N 1
ATOM 904 C CA . PHE A 1 112 ? 1.416 3.632 6.101 1.00 95.62 112 PHE A CA 1
ATOM 905 C C . PHE A 1 112 ? 2.073 4.463 7.201 1.00 95.62 112 PHE A C 1
ATOM 907 O O . PHE A 1 112 ? 3.017 3.995 7.845 1.00 95.62 112 PHE A O 1
ATOM 914 N N . LEU A 1 113 ? 1.539 5.660 7.432 1.00 95.38 113 LEU A N 1
ATOM 915 C CA . LEU A 1 113 ? 1.885 6.537 8.549 1.00 95.38 113 LEU A CA 1
ATOM 916 C C . LEU A 1 113 ? 0.667 6.768 9.438 1.00 95.38 113 LEU A C 1
ATOM 918 O O . LEU A 1 113 ? -0.456 6.789 8.936 1.00 95.38 113 LEU A O 1
ATOM 922 N N . ASP A 1 114 ? 0.898 6.970 10.733 1.00 94.12 114 ASP A N 1
ATOM 923 C CA . ASP A 1 114 ? -0.098 7.506 11.664 1.00 94.12 114 ASP A CA 1
ATOM 924 C C . ASP A 1 114 ? 0.121 9.011 11.932 1.00 94.12 114 ASP A C 1
ATOM 926 O O . ASP A 1 114 ? 0.972 9.668 11.325 1.00 94.12 114 ASP A O 1
ATOM 930 N N . ALA A 1 115 ? -0.660 9.579 12.854 1.00 92.38 115 ALA A N 1
ATOM 931 C CA . ALA A 1 115 ? -0.562 10.991 13.241 1.00 92.38 115 ALA A CA 1
ATOM 932 C C . ALA A 1 115 ? 0.721 11.338 14.014 1.00 92.38 115 ALA A C 1
ATOM 934 O O . ALA A 1 115 ? 1.050 12.511 14.159 1.00 92.38 115 ALA A O 1
ATOM 935 N N . SER A 1 116 ? 1.439 10.337 14.521 1.00 91.75 116 SER A N 1
ATOM 936 C CA . SER A 1 116 ? 2.723 10.496 15.207 1.00 91.75 116 SER A CA 1
ATOM 937 C C . SER A 1 116 ? 3.918 10.236 14.284 1.00 91.75 116 SER A C 1
ATOM 939 O O . SER A 1 116 ? 5.059 10.318 14.732 1.00 91.75 116 SER A O 1
ATOM 941 N N . GLY A 1 117 ? 3.671 9.917 13.010 1.00 89.44 117 GLY A N 1
ATOM 942 C CA . GLY A 1 117 ? 4.698 9.584 12.027 1.00 89.44 117 GLY A CA 1
ATOM 943 C C . GLY A 1 117 ? 5.291 8.184 12.178 1.00 89.44 117 GLY A C 1
ATOM 944 O O . GLY A 1 117 ? 6.324 7.874 11.574 1.00 89.44 117 GLY A O 1
ATOM 945 N N . ASN A 1 118 ? 4.648 7.306 12.954 1.00 93.06 118 ASN A N 1
ATOM 946 C CA . ASN A 1 118 ? 5.061 5.912 13.032 1.00 93.06 118 ASN A CA 1
ATOM 947 C C . ASN A 1 118 ? 4.766 5.210 11.706 1.00 93.06 118 ASN A C 1
ATOM 949 O O . ASN A 1 118 ? 3.697 5.369 11.118 1.00 93.06 118 ASN A O 1
ATOM 953 N N . LYS A 1 119 ? 5.722 4.395 11.255 1.00 92.88 119 LYS A N 1
ATOM 954 C CA . LYS A 1 119 ? 5.657 3.685 9.974 1.00 92.88 119 LYS A CA 1
ATOM 955 C C . LYS A 1 119 ? 5.151 2.260 10.165 1.00 92.88 119 LYS A C 1
ATOM 957 O O . LYS A 1 119 ? 5.751 1.479 10.904 1.00 92.88 119 LYS A O 1
ATOM 962 N N . PHE A 1 120 ? 4.119 1.894 9.415 1.00 93.12 120 PHE A N 1
ATOM 963 C CA . PHE A 1 120 ? 3.547 0.550 9.393 1.00 93.12 120 PHE A CA 1
ATOM 964 C C . PHE A 1 120 ? 3.685 -0.042 8.002 1.00 93.12 120 PHE A C 1
ATOM 966 O O . PHE A 1 120 ? 3.329 0.591 7.012 1.00 93.12 120 PHE A O 1
ATOM 973 N N . TYR A 1 121 ? 4.194 -1.266 7.922 1.00 93.81 121 TYR A N 1
ATOM 974 C CA . TYR A 1 121 ? 4.426 -1.919 6.643 1.00 93.81 121 TYR A CA 1
ATOM 975 C C . TYR A 1 121 ? 3.585 -3.173 6.505 1.00 93.81 121 TYR A C 1
ATOM 977 O O . TYR A 1 121 ? 3.616 -4.046 7.373 1.00 93.81 121 TYR A O 1
ATOM 985 N N . VAL A 1 122 ? 2.906 -3.297 5.368 1.00 95.19 122 VAL A N 1
ATOM 986 C CA . VAL A 1 122 ? 2.169 -4.503 4.994 1.00 95.19 122 VAL A CA 1
ATOM 987 C C . VAL A 1 122 ? 2.778 -5.064 3.718 1.00 95.19 122 VAL A C 1
ATOM 989 O O . VAL A 1 122 ? 2.695 -4.450 2.658 1.00 95.19 122 VAL A O 1
ATOM 992 N N . LYS A 1 123 ? 3.418 -6.233 3.823 1.00 95.50 123 LYS A N 1
ATOM 993 C CA . LYS A 1 123 ? 3.959 -6.967 2.672 1.00 95.50 123 LYS A CA 1
ATOM 994 C C . LYS A 1 123 ? 2.908 -7.939 2.144 1.00 95.50 123 LYS A C 1
ATOM 996 O O . LYS A 1 123 ? 2.352 -8.721 2.917 1.00 95.50 123 LYS A O 1
ATOM 1001 N N . LEU A 1 124 ? 2.684 -7.937 0.835 1.00 96.31 124 LEU A N 1
ATOM 1002 C CA . LEU A 1 124 ? 1.778 -8.842 0.142 1.00 96.31 124 LEU A CA 1
ATOM 1003 C C . LEU A 1 124 ? 2.486 -9.639 -0.953 1.00 96.31 124 LEU A C 1
ATOM 1005 O O . LEU A 1 124 ? 3.444 -9.177 -1.570 1.00 96.31 124 LEU A O 1
ATOM 1009 N N . HIS A 1 125 ? 1.966 -10.835 -1.211 1.00 96.50 125 HIS A N 1
ATOM 1010 C CA . HIS A 1 125 ? 2.115 -11.545 -2.481 1.00 96.50 125 HIS A CA 1
ATOM 1011 C C . HIS A 1 125 ? 0.738 -11.585 -3.124 1.00 96.50 125 HIS A C 1
ATOM 1013 O O . HIS A 1 125 ? -0.187 -12.151 -2.530 1.00 96.50 125 HIS A O 1
ATOM 1019 N N . LYS A 1 126 ? 0.574 -10.954 -4.291 1.00 95.50 126 LYS A N 1
ATOM 1020 C CA . LYS A 1 126 ? -0.752 -10.743 -4.892 1.00 95.50 126 LYS A CA 1
ATOM 1021 C C . LYS A 1 126 ? -1.694 -10.073 -3.874 1.00 95.50 126 LYS A C 1
ATOM 1023 O O . LYS A 1 126 ? -1.388 -9.010 -3.345 1.00 95.50 126 LYS A O 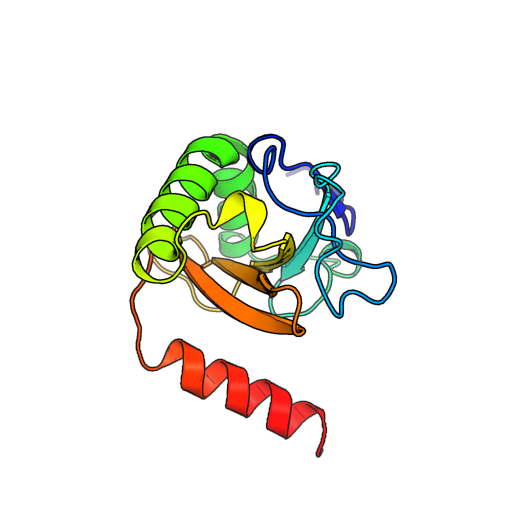1
ATOM 1028 N N . ASN A 1 127 ? -2.809 -10.717 -3.543 1.00 95.31 127 ASN A N 1
ATOM 1029 C CA . ASN A 1 127 ? -3.807 -10.254 -2.581 1.00 95.31 127 ASN A CA 1
ATOM 1030 C C . ASN A 1 127 ? -3.678 -10.907 -1.193 1.00 95.31 127 ASN A C 1
ATOM 1032 O O . ASN A 1 127 ? -4.652 -10.949 -0.449 1.00 95.31 127 ASN A O 1
ATOM 1036 N N . LYS A 1 128 ? -2.517 -11.467 -0.834 1.00 96.25 128 LYS A N 1
ATOM 1037 C CA . LYS A 1 128 ? -2.317 -12.150 0.454 1.00 96.25 128 LYS A CA 1
ATOM 1038 C C . LYS A 1 128 ? -1.234 -11.471 1.273 1.00 96.25 128 LYS A C 1
ATOM 1040 O O . LYS A 1 128 ? -0.110 -11.324 0.801 1.00 96.25 128 LYS A O 1
ATOM 1045 N N . VAL A 1 129 ? -1.551 -11.124 2.522 1.00 95.81 129 VAL A N 1
ATOM 1046 C CA . VAL A 1 129 ? -0.555 -10.602 3.468 1.00 95.81 129 VAL A CA 1
ATOM 1047 C C . VAL A 1 129 ? 0.431 -11.696 3.850 1.00 95.81 129 VAL A C 1
A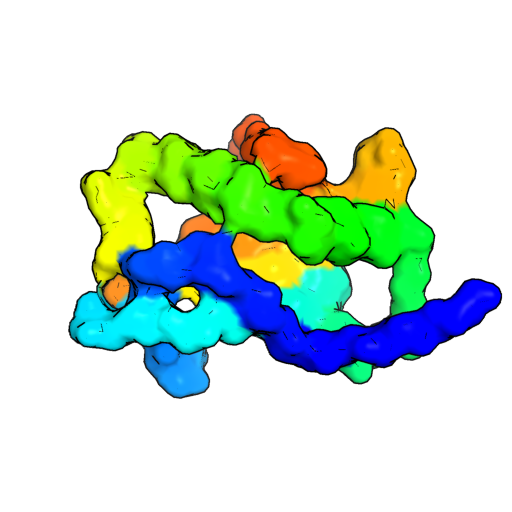TOM 1049 O O . VAL A 1 129 ? 0.049 -12.800 4.242 1.00 95.81 129 VAL A O 1
ATOM 1052 N N . ILE A 1 130 ? 1.712 -11.360 3.773 1.00 94.19 130 ILE A N 1
ATOM 1053 C CA . ILE A 1 130 ? 2.816 -12.238 4.129 1.00 94.19 130 ILE A CA 1
ATOM 1054 C C . ILE A 1 130 ? 3.308 -11.841 5.516 1.00 94.19 130 ILE A C 1
ATOM 1056 O O . ILE A 1 130 ? 4.071 -10.890 5.682 1.00 94.19 130 ILE A O 1
ATOM 1060 N N . ASN A 1 131 ? 2.879 -12.595 6.526 1.00 74.94 131 ASN A N 1
ATOM 1061 C CA . ASN A 1 131 ? 3.323 -12.417 7.906 1.00 74.94 131 ASN A CA 1
ATOM 1062 C C . ASN A 1 131 ? 4.745 -12.961 8.072 1.00 74.94 131 ASN A C 1
ATOM 1064 O O . ASN A 1 131 ? 4.941 -14.067 8.570 1.00 74.94 131 ASN A O 1
ATOM 1068 N N . ASN A 1 132 ? 5.748 -12.197 7.645 1.00 59.78 132 ASN A N 1
ATOM 1069 C CA . ASN A 1 132 ? 7.139 -12.565 7.860 1.00 59.78 132 ASN A CA 1
ATOM 1070 C C . ASN A 1 132 ? 7.737 -11.664 8.944 1.00 59.78 132 ASN A C 1
ATOM 1072 O O . ASN A 1 132 ? 8.037 -10.499 8.684 1.00 59.78 132 ASN A O 1
ATOM 1076 N N . ARG A 1 133 ? 7.933 -12.198 10.162 1.00 51.47 133 ARG A N 1
ATOM 1077 C CA . ARG A 1 133 ? 8.569 -11.471 11.286 1.00 51.47 133 ARG A CA 1
ATOM 1078 C C . ARG A 1 133 ? 9.931 -10.862 10.899 1.00 51.47 133 ARG A C 1
ATOM 1080 O O . ARG A 1 133 ? 10.312 -9.827 11.431 1.00 51.47 133 ARG A O 1
ATOM 1087 N N . ASN A 1 134 ? 10.620 -11.449 9.916 1.00 47.16 134 ASN A N 1
ATOM 1088 C CA . ASN A 1 134 ? 11.917 -10.988 9.408 1.00 47.16 134 ASN A CA 1
ATOM 1089 C C . ASN A 1 134 ? 11.852 -9.767 8.472 1.00 47.16 134 ASN A C 1
ATOM 1091 O O . ASN A 1 134 ? 12.878 -9.126 8.246 1.00 47.16 134 ASN A O 1
ATOM 1095 N N . PHE A 1 135 ? 10.683 -9.431 7.915 1.00 54.06 135 PHE A N 1
ATOM 1096 C CA . PHE A 1 135 ? 10.547 -8.291 7.004 1.00 54.06 135 PHE A CA 1
ATOM 1097 C C . PHE A 1 135 ? 10.761 -6.957 7.733 1.00 54.06 135 PHE A C 1
ATOM 1099 O O . PHE A 1 135 ? 11.520 -6.115 7.257 1.00 54.06 135 PHE A O 1
ATOM 1106 N N . PHE A 1 136 ? 10.183 -6.812 8.929 1.00 52.09 136 PHE A N 1
ATOM 1107 C CA . PHE A 1 136 ? 10.349 -5.618 9.764 1.00 52.09 136 PHE A CA 1
ATOM 1108 C C . PHE A 1 136 ? 11.822 -5.378 10.139 1.00 52.09 136 PHE A C 1
ATOM 1110 O O . PHE A 1 136 ? 12.318 -4.261 10.033 1.00 52.09 136 PHE A O 1
ATOM 1117 N N . LEU A 1 137 ? 12.552 -6.443 10.491 1.00 44.91 137 LEU A N 1
ATOM 1118 C CA . LEU A 1 137 ? 13.966 -6.368 10.878 1.00 44.91 137 LEU A CA 1
ATOM 1119 C C . LEU A 1 137 ? 14.892 -6.024 9.699 1.00 44.91 137 LEU A C 1
ATOM 1121 O O . LEU A 1 137 ? 15.809 -5.219 9.846 1.00 44.91 137 LEU A O 1
ATOM 1125 N N . ARG A 1 138 ? 14.652 -6.589 8.506 1.00 48.22 138 ARG A N 1
ATOM 1126 C CA . ARG A 1 138 ? 15.456 -6.276 7.309 1.00 48.22 138 ARG A CA 1
ATOM 1127 C C . ARG A 1 138 ? 15.185 -4.876 6.759 1.00 48.22 138 ARG A C 1
ATOM 1129 O O . ARG A 1 138 ? 16.123 -4.234 6.293 1.00 48.22 138 ARG A O 1
ATOM 1136 N N . PHE A 1 139 ? 13.941 -4.399 6.818 1.00 52.03 139 PHE A N 1
ATOM 1137 C CA . PHE A 1 139 ? 13.592 -3.061 6.335 1.00 52.03 139 PHE A CA 1
ATOM 1138 C C . PHE A 1 139 ? 14.221 -1.961 7.205 1.00 52.03 139 PHE A C 1
ATOM 1140 O O . PHE A 1 139 ? 14.802 -1.017 6.672 1.00 52.03 139 PHE A O 1
ATOM 1147 N N . LEU A 1 140 ? 14.202 -2.129 8.534 1.00 49.41 140 LEU A N 1
ATOM 1148 C CA . LEU A 1 140 ? 14.884 -1.225 9.468 1.00 49.41 140 LEU A CA 1
ATOM 1149 C C . LEU A 1 140 ? 16.407 -1.213 9.254 1.00 49.41 140 LEU A C 1
ATOM 1151 O O . LEU A 1 140 ? 16.999 -0.140 9.167 1.00 49.41 140 LEU A O 1
ATOM 1155 N N . ASN A 1 141 ? 17.031 -2.383 9.075 1.00 41.31 141 ASN A N 1
ATOM 1156 C CA . ASN A 1 141 ? 18.479 -2.472 8.843 1.00 41.31 141 ASN A CA 1
ATOM 1157 C C . ASN A 1 141 ? 18.922 -1.865 7.501 1.00 41.31 141 ASN A C 1
ATOM 1159 O O . ASN A 1 141 ? 20.006 -1.291 7.424 1.00 41.31 141 ASN A O 1
ATOM 1163 N N . LYS A 1 142 ? 18.102 -1.958 6.443 1.00 44.31 142 LYS A N 1
ATOM 1164 C CA . LYS A 1 142 ? 18.432 -1.351 5.143 1.00 44.31 142 LYS A CA 1
ATOM 1165 C C . LYS A 1 142 ? 18.394 0.182 5.219 1.00 44.31 142 LYS A C 1
ATOM 1167 O O . LYS A 1 142 ? 19.300 0.811 4.696 1.00 44.31 142 LYS A O 1
ATOM 1172 N N . ILE A 1 143 ? 17.423 0.770 5.931 1.00 47.41 143 ILE A N 1
ATOM 1173 C CA . ILE A 1 143 ? 17.380 2.225 6.182 1.00 47.41 143 ILE A CA 1
ATOM 1174 C C . ILE A 1 143 ? 18.581 2.680 7.015 1.00 47.41 143 ILE A C 1
ATOM 1176 O O . ILE A 1 143 ? 19.205 3.682 6.678 1.00 47.41 143 ILE A O 1
ATOM 1180 N N . TYR A 1 144 ? 18.925 1.941 8.072 1.00 39.12 144 TYR A N 1
ATOM 1181 C CA . TYR A 1 144 ? 20.051 2.297 8.936 1.00 39.12 144 TYR A CA 1
ATOM 1182 C C . TYR A 1 144 ? 21.370 2.346 8.149 1.00 39.12 144 TYR A C 1
ATOM 1184 O O . TYR A 1 144 ? 22.123 3.306 8.256 1.00 39.12 144 TYR A O 1
ATOM 1192 N N . ASN A 1 145 ? 21.611 1.372 7.269 1.00 40.00 145 ASN A N 1
ATOM 1193 C CA . ASN A 1 145 ? 22.828 1.355 6.456 1.00 40.00 145 ASN A CA 1
ATOM 1194 C C . ASN A 1 145 ? 22.842 2.407 5.334 1.00 40.00 145 ASN A C 1
ATOM 1196 O O . ASN A 1 145 ? 23.916 2.802 4.913 1.00 40.00 145 ASN A O 1
ATOM 1200 N N . THR A 1 146 ? 21.692 2.894 4.855 1.00 41.38 146 THR A N 1
ATOM 1201 C CA . THR A 1 146 ? 21.645 3.966 3.839 1.00 41.38 146 THR A CA 1
ATOM 1202 C C . THR A 1 146 ? 21.856 5.366 4.430 1.00 41.38 146 THR A C 1
ATOM 1204 O O . THR A 1 146 ? 22.244 6.271 3.705 1.00 41.38 146 THR A O 1
ATOM 1207 N N . ILE A 1 147 ? 21.622 5.561 5.732 1.00 44.00 147 ILE A N 1
ATOM 1208 C CA . ILE A 1 147 ? 21.841 6.854 6.413 1.00 44.00 147 ILE A CA 1
ATOM 1209 C C . ILE A 1 147 ? 23.279 6.976 6.954 1.00 44.00 147 ILE A C 1
ATOM 1211 O O . ILE A 1 147 ? 23.777 8.084 7.128 1.00 44.00 147 ILE A O 1
ATOM 1215 N N . TYR A 1 148 ? 23.949 5.849 7.208 1.00 41.41 148 TYR A N 1
ATOM 1216 C CA . TYR A 1 148 ? 25.272 5.792 7.843 1.00 41.41 148 TYR A CA 1
ATOM 1217 C C . TYR A 1 148 ? 26.372 5.170 6.956 1.00 41.41 148 TYR A C 1
ATOM 1219 O O . TYR A 1 148 ? 27.359 4.660 7.487 1.00 41.41 148 TYR A O 1
ATOM 1227 N N . SER A 1 149 ? 26.221 5.176 5.628 1.00 41.25 149 SER A N 1
ATOM 1228 C CA . SER A 1 149 ? 27.278 4.807 4.663 1.00 41.25 149 SER A CA 1
ATOM 1229 C C . SER A 1 149 ? 27.580 5.946 3.705 1.00 41.25 149 SER A C 1
ATOM 1231 O O . SER A 1 149 ? 26.623 6.660 3.338 1.00 41.25 149 SER A O 1
#

Organism: NCBI:txid2583814